Protein AF-A0A9N9FWI0-F1 (afdb_monomer_lite)

Radius of gyration: 43.03 Å; chains: 1; bounding box: 102×52×139 Å

Structure (mmCIF, N/CA/C/O backbone):
data_AF-A0A9N9FWI0-F1
#
_entry.id   AF-A0A9N9FWI0-F1
#
loop_
_atom_site.group_PDB
_atom_site.id
_atom_site.type_symbol
_atom_site.label_atom_id
_atom_site.label_alt_id
_atom_site.label_comp_id
_atom_site.label_asym_id
_atom_site.label_entity_id
_atom_site.label_seq_id
_atom_site.pdbx_PDB_ins_code
_atom_site.Cartn_x
_atom_site.Cartn_y
_atom_site.Cartn_z
_atom_site.occupancy
_atom_site.B_iso_or_equiv
_atom_site.auth_seq_id
_atom_site.auth_comp_id
_atom_site.auth_asym_id
_atom_site.auth_atom_id
_atom_site.pdbx_PDB_model_num
ATOM 1 N N . MET A 1 1 ? -13.179 13.394 -79.255 1.00 37.31 1 MET A N 1
ATOM 2 C CA . MET A 1 1 ? -14.214 14.440 -79.382 1.00 37.31 1 MET A CA 1
ATOM 3 C C . MET A 1 1 ? -15.385 14.064 -78.492 1.00 37.31 1 MET A C 1
ATOM 5 O O . MET A 1 1 ? -15.779 12.911 -78.449 1.00 37.31 1 MET A O 1
ATOM 9 N N . SER A 1 2 ? -15.817 15.043 -77.714 1.00 42.19 2 SER A N 1
ATOM 10 C CA . SER A 1 2 ? -16.907 15.085 -76.739 1.00 42.19 2 SER A CA 1
ATOM 11 C C . SER A 1 2 ? -18.279 14.630 -77.251 1.00 42.19 2 SER A C 1
ATOM 13 O O . SER A 1 2 ? -18.662 15.057 -78.333 1.00 42.19 2 SER A O 1
ATOM 15 N N . SER A 1 3 ? -19.072 13.960 -76.404 1.00 40.66 3 SER A N 1
ATOM 16 C CA . SER A 1 3 ? -20.374 14.491 -75.945 1.00 40.66 3 SER A CA 1
ATOM 17 C C . SER A 1 3 ? -21.034 13.564 -74.912 1.00 40.66 3 SER A C 1
ATOM 19 O O . SER A 1 3 ? -21.532 12.497 -75.255 1.00 40.66 3 SER A O 1
ATOM 21 N N . VAL A 1 4 ? -21.103 14.005 -73.656 1.00 41.88 4 VAL A N 1
ATOM 22 C CA . VAL A 1 4 ? -22.095 13.525 -72.683 1.00 41.88 4 VAL A CA 1
ATOM 23 C C . VAL A 1 4 ? -23.030 14.695 -72.431 1.00 41.88 4 VAL A C 1
ATOM 25 O O . VAL A 1 4 ? -22.574 15.797 -72.119 1.00 41.88 4 VAL A O 1
ATOM 28 N N . LYS A 1 5 ? -24.334 14.481 -72.590 1.00 48.69 5 LYS A N 1
ATOM 29 C CA . LYS A 1 5 ? -25.344 15.450 -72.178 1.00 48.69 5 LYS A CA 1
ATOM 30 C C . LYS A 1 5 ? -26.614 14.709 -71.808 1.00 48.69 5 LYS A C 1
ATOM 32 O O . LYS A 1 5 ? -27.188 14.090 -72.685 1.00 48.69 5 LYS A O 1
ATOM 37 N N . THR A 1 6 ? -27.041 14.845 -70.556 1.00 40.91 6 THR A N 1
ATOM 38 C CA . THR A 1 6 ? -28.415 15.221 -70.183 1.00 40.91 6 THR A CA 1
ATOM 39 C C . THR A 1 6 ? -28.461 15.560 -68.694 1.00 40.91 6 THR A C 1
ATOM 41 O O . THR A 1 6 ? -27.986 14.799 -67.857 1.00 40.91 6 THR A O 1
ATOM 44 N N . LYS A 1 7 ? -29.019 16.739 -68.404 1.00 51.62 7 LYS A N 1
ATOM 45 C CA . LYS A 1 7 ? -29.429 17.229 -67.084 1.00 51.62 7 LYS A CA 1
ATOM 46 C C . LYS A 1 7 ? -30.758 16.578 -66.688 1.00 51.62 7 LYS A C 1
ATOM 48 O O . LYS A 1 7 ? -31.576 16.350 -67.575 1.00 51.62 7 LYS A O 1
ATOM 53 N N . SER A 1 8 ? -31.025 16.468 -65.392 1.00 37.22 8 SER A N 1
ATOM 54 C CA . SER A 1 8 ? -32.375 16.683 -64.855 1.00 37.22 8 SER A CA 1
ATOM 55 C C . SER A 1 8 ? -32.296 16.982 -63.360 1.00 37.22 8 SER A C 1
ATOM 57 O O . SER A 1 8 ? -31.945 16.114 -62.563 1.00 37.22 8 SER A O 1
ATOM 59 N N . ASP A 1 9 ? -32.609 18.229 -63.027 1.00 47.72 9 ASP A N 1
ATOM 60 C CA . ASP A 1 9 ? -32.936 18.706 -61.690 1.00 47.72 9 ASP A CA 1
ATOM 61 C C . ASP A 1 9 ? -34.310 18.160 -61.263 1.00 47.72 9 ASP A C 1
ATOM 63 O O . ASP A 1 9 ? -35.252 18.200 -62.053 1.00 47.72 9 ASP A O 1
ATOM 67 N N . THR A 1 10 ? -34.442 17.719 -60.010 1.00 45.03 10 THR A N 1
ATOM 68 C CA . THR A 1 10 ? -35.718 17.691 -59.271 1.00 45.03 10 THR A CA 1
ATOM 69 C C . THR A 1 10 ? -35.441 17.929 -57.789 1.00 45.03 10 THR A C 1
ATOM 71 O O . THR A 1 10 ? -34.853 17.089 -57.106 1.00 45.03 10 THR A O 1
ATOM 74 N N . GLU A 1 11 ? -35.861 19.099 -57.318 1.00 49.75 11 GLU A N 1
ATOM 75 C CA . GLU A 1 11 ? -35.984 19.491 -55.915 1.00 49.75 11 GL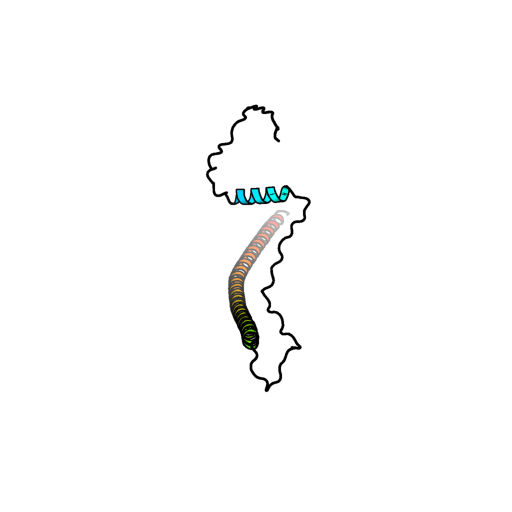U A CA 1
ATOM 76 C C . GLU A 1 11 ? -37.200 18.800 -55.264 1.00 49.75 11 GLU A C 1
ATOM 78 O O . GLU A 1 11 ? -38.245 18.725 -55.902 1.00 49.75 11 GLU A O 1
ATOM 83 N N . SER A 1 12 ? -37.103 18.379 -53.991 1.00 39.03 12 SER A N 1
ATOM 84 C CA . SER A 1 12 ? -38.177 18.539 -52.980 1.00 39.03 12 SER A CA 1
ATOM 85 C C . SER A 1 12 ? -37.768 18.032 -51.579 1.00 39.03 12 SER A C 1
ATOM 87 O O . SER A 1 12 ? -37.740 16.835 -51.314 1.00 39.03 12 SER A O 1
ATOM 89 N N . VAL A 1 13 ? -37.436 18.986 -50.704 1.00 47.56 13 VAL A N 1
ATOM 90 C CA . VAL A 1 13 ? -37.939 19.216 -49.328 1.00 47.56 13 VAL A CA 1
ATOM 91 C C . VAL A 1 13 ? -38.391 18.023 -48.450 1.00 47.56 13 VAL A C 1
ATOM 93 O O . VAL A 1 13 ? -39.425 17.417 -48.705 1.00 47.56 13 VAL A O 1
ATOM 96 N N . SER A 1 14 ? -37.721 17.856 -47.297 1.00 40.34 14 SER A N 1
ATOM 97 C CA . SER A 1 14 ? -38.322 17.597 -45.963 1.00 40.34 14 SER A CA 1
ATOM 98 C C . SER A 1 14 ? -37.236 17.815 -44.887 1.00 40.34 14 SER A C 1
ATOM 100 O O . SER A 1 14 ? -36.298 17.031 -44.780 1.00 40.34 14 SER A O 1
ATOM 102 N N . ASP A 1 15 ? -37.096 19.018 -44.342 1.00 44.81 15 ASP A N 1
ATOM 103 C CA . ASP A 1 15 ? -37.725 19.521 -43.110 1.00 44.81 15 ASP A CA 1
ATOM 104 C C . ASP A 1 15 ? -37.125 18.976 -41.792 1.00 44.81 15 ASP A C 1
ATOM 106 O O . ASP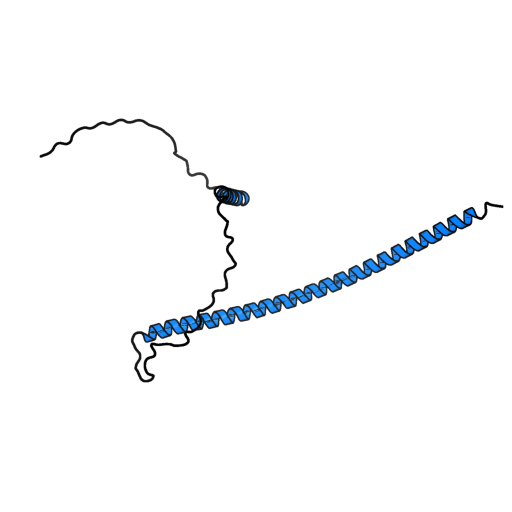 A 1 15 ? -37.123 17.785 -41.498 1.00 44.81 15 ASP A O 1
ATOM 110 N N . SER A 1 16 ? -36.670 19.933 -40.982 1.00 50.53 16 SER A N 1
ATOM 111 C CA . SER A 1 16 ? -36.383 19.880 -39.546 1.00 50.53 16 SER A CA 1
ATOM 112 C C . SER A 1 16 ? -35.344 18.882 -39.008 1.00 50.53 16 SER A C 1
ATOM 114 O O . SER A 1 16 ? -35.634 17.737 -38.693 1.00 50.53 16 SER A O 1
ATOM 116 N N . ASP A 1 17 ? -34.153 19.396 -38.689 1.00 52.19 17 ASP A N 1
ATOM 117 C CA . ASP A 1 17 ? -33.552 19.115 -37.376 1.00 52.19 17 ASP A CA 1
ATOM 118 C C . ASP A 1 17 ? -32.463 20.147 -37.029 1.00 52.19 17 ASP A C 1
ATOM 120 O O . ASP A 1 17 ? -31.314 19.834 -36.717 1.00 52.19 17 ASP A O 1
ATOM 124 N N . ASN A 1 18 ? -32.840 21.432 -37.024 1.00 57.84 18 ASN A N 1
ATOM 125 C CA . ASN A 1 18 ? -32.090 22.443 -36.278 1.00 57.84 18 ASN A CA 1
ATOM 126 C C . ASN A 1 18 ? -32.320 22.220 -34.771 1.00 57.84 18 ASN A C 1
ATOM 128 O O . ASN A 1 18 ? -33.038 22.963 -34.096 1.00 57.84 18 ASN A O 1
ATOM 132 N N . LYS A 1 19 ? -31.751 21.139 -34.232 1.00 58.88 19 LYS A N 1
ATOM 133 C CA . LYS A 1 19 ? -31.727 20.885 -32.794 1.00 58.88 19 LYS A CA 1
ATOM 134 C C . LYS A 1 19 ? -30.721 21.851 -32.182 1.00 58.88 19 LYS A C 1
ATOM 136 O O . LYS A 1 19 ? -29.525 21.569 -32.153 1.00 58.88 19 LYS A O 1
ATOM 141 N N . LYS A 1 20 ? -31.228 22.985 -31.674 1.00 53.81 20 LYS A N 1
ATOM 142 C CA . LYS A 1 20 ? -30.514 23.864 -30.728 1.00 53.81 20 LYS A CA 1
ATOM 143 C C . LYS A 1 20 ? -29.689 22.991 -29.772 1.00 53.81 20 LYS A C 1
ATOM 145 O O . LYS A 1 20 ? -30.219 21.963 -29.330 1.00 53.81 20 LYS A O 1
ATOM 150 N N . PRO A 1 21 ? -28.432 23.350 -29.449 1.00 58.69 21 PRO A N 1
ATOM 151 C CA . PRO A 1 21 ? -27.591 22.518 -28.598 1.00 58.69 21 PRO A CA 1
ATOM 152 C C . PRO A 1 21 ? -28.361 22.213 -27.315 1.00 58.69 21 PRO A C 1
ATOM 154 O O . PRO A 1 21 ? -28.690 23.121 -26.552 1.00 58.69 21 PRO A O 1
ATOM 157 N N . LYS A 1 22 ? -28.727 20.936 -27.125 1.00 64.75 22 LYS A N 1
ATOM 158 C CA . LYS A 1 22 ? -29.460 20.497 -25.937 1.00 64.75 22 LYS A CA 1
ATOM 159 C C . LYS A 1 22 ? -28.642 20.958 -24.741 1.00 64.75 22 LYS A C 1
ATOM 161 O O . LYS A 1 22 ? -27.468 20.593 -24.645 1.00 64.75 22 LYS A O 1
ATOM 166 N N . HIS A 1 23 ? -29.244 21.773 -23.878 1.00 60.16 23 HIS A N 1
ATOM 167 C CA . HIS A 1 23 ? -28.635 22.186 -22.623 1.00 60.16 23 HIS A CA 1
ATOM 168 C C . HIS A 1 23 ? -28.114 20.918 -21.944 1.00 60.16 23 HIS A C 1
ATOM 170 O O . HIS A 1 23 ? -28.893 20.014 -21.631 1.00 60.16 23 HIS A O 1
ATOM 176 N N . ARG A 1 24 ? -26.788 20.779 -21.842 1.00 66.94 24 ARG A N 1
ATOM 177 C CA . ARG A 1 24 ? -26.162 19.566 -21.312 1.00 66.94 24 ARG A CA 1
ATOM 178 C C . ARG A 1 24 ? -26.422 19.575 -19.813 1.00 66.94 24 ARG A C 1
ATOM 180 O O . ARG A 1 24 ? -25.662 20.165 -19.057 1.00 66.94 24 ARG A O 1
ATOM 187 N N . HIS A 1 25 ? -27.539 18.992 -19.392 1.00 78.06 25 HIS A N 1
ATOM 188 C CA . HIS A 1 25 ? -27.765 18.718 -17.983 1.00 78.06 25 HIS A CA 1
ATOM 189 C C . HIS A 1 25 ? -26.714 17.689 -17.556 1.00 78.06 25 HIS A C 1
ATOM 191 O O . HIS A 1 25 ? -26.563 16.654 -18.208 1.00 78.06 25 HIS A O 1
ATOM 197 N N . ASN A 1 26 ? -25.970 17.977 -16.487 1.00 83.50 26 ASN A N 1
ATOM 198 C CA . ASN A 1 26 ? -25.116 16.975 -15.855 1.00 83.50 26 ASN A CA 1
ATOM 199 C C . ASN A 1 26 ? -26.025 15.889 -15.281 1.00 83.50 26 ASN A C 1
ATOM 201 O O . ASN A 1 26 ? -26.780 16.206 -14.363 1.00 83.50 26 ASN A O 1
ATOM 205 N N . PRO A 1 27 ? -26.029 14.664 -15.829 1.00 85.38 27 PRO A N 1
ATOM 206 C CA . PRO A 1 27 ? -27.016 13.677 -15.438 1.00 85.38 27 PRO A CA 1
ATOM 207 C C . PRO A 1 27 ? -26.901 13.368 -13.947 1.00 85.38 27 PRO A C 1
ATOM 209 O O . PRO A 1 27 ? -25.797 13.272 -13.403 1.00 85.38 27 PRO A O 1
ATOM 212 N N . SER A 1 28 ? -28.050 13.207 -13.299 1.00 92.62 28 SER A N 1
ATOM 213 C CA . SER A 1 28 ? -28.110 12.762 -11.906 1.00 92.62 28 SER A CA 1
ATOM 214 C C . SER A 1 28 ? -27.416 11.395 -11.758 1.00 92.62 28 SER A C 1
ATOM 216 O O . SER A 1 28 ? -27.435 10.600 -12.705 1.00 92.62 28 SER A O 1
ATOM 218 N N . PRO A 1 29 ? -26.830 11.048 -10.594 1.00 94.00 29 PRO A N 1
ATOM 219 C CA . PRO A 1 29 ? -26.257 9.718 -10.370 1.00 94.00 29 PRO A CA 1
ATOM 220 C C . PRO A 1 29 ? -27.210 8.573 -10.750 1.00 94.00 29 PRO A C 1
ATOM 222 O O . PRO A 1 29 ? -26.787 7.585 -11.350 1.00 94.00 29 PRO A O 1
ATOM 225 N N . ALA A 1 30 ? -28.509 8.748 -10.488 1.00 95.56 30 ALA A N 1
ATOM 226 C CA . ALA A 1 30 ? -29.546 7.793 -10.871 1.00 95.56 30 ALA A CA 1
ATOM 227 C C . ALA A 1 30 ? -29.715 7.678 -12.399 1.00 95.56 30 ALA A C 1
ATOM 229 O O . ALA A 1 30 ? -29.931 6.588 -12.925 1.00 95.56 30 ALA A O 1
ATOM 230 N N . GLU A 1 31 ? -29.574 8.779 -13.138 1.00 93.62 31 GLU A N 1
ATOM 231 C CA . GLU A 1 31 ? -29.659 8.793 -14.604 1.00 93.62 31 GLU A CA 1
ATOM 232 C C . GLU A 1 31 ? -28.437 8.131 -15.253 1.00 93.62 31 GLU A C 1
ATOM 234 O O . GLU A 1 31 ? -28.576 7.414 -16.247 1.00 93.62 31 GLU A O 1
ATOM 239 N N . ILE A 1 32 ? -27.244 8.313 -14.673 1.00 94.81 32 ILE A N 1
ATOM 240 C CA . ILE A 1 32 ? -26.017 7.630 -15.111 1.00 94.81 32 ILE A CA 1
ATOM 241 C C . ILE A 1 32 ? -26.176 6.116 -14.947 1.00 94.81 32 ILE A C 1
ATOM 243 O O . ILE A 1 32 ? -25.903 5.366 -15.887 1.00 94.81 32 ILE A O 1
ATOM 247 N N . GLN A 1 33 ? -26.661 5.675 -13.783 1.00 95.25 33 GLN A N 1
ATOM 248 C CA . GLN A 1 33 ? -26.932 4.263 -13.513 1.00 95.25 33 GLN A CA 1
ATOM 249 C C . GLN A 1 33 ? -28.002 3.711 -14.455 1.00 95.25 33 GLN A C 1
ATOM 251 O O . GLN A 1 33 ? -27.789 2.669 -15.070 1.00 95.25 33 GLN A O 1
ATOM 256 N N . ARG A 1 34 ? -29.114 4.433 -14.652 1.00 95.62 34 ARG A N 1
ATOM 257 C CA . ARG A 1 34 ? -30.177 4.042 -15.590 1.00 95.62 34 ARG A CA 1
ATOM 258 C C . ARG A 1 34 ? -29.630 3.827 -17.001 1.00 95.62 34 ARG A C 1
ATOM 260 O O . ARG A 1 34 ? -29.921 2.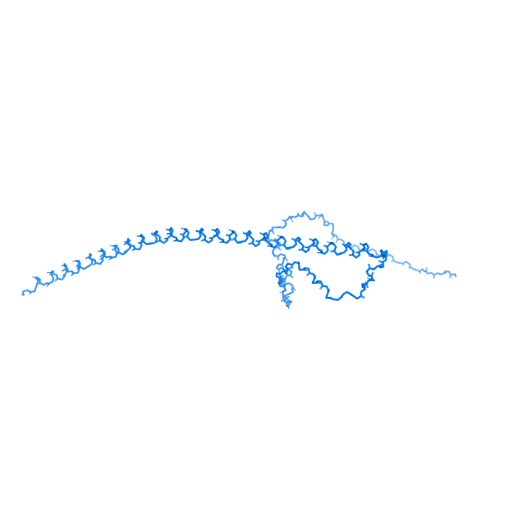804 -17.610 1.00 95.62 34 ARG A O 1
ATOM 267 N N . LYS A 1 35 ? -28.795 4.742 -17.499 1.00 94.62 35 LYS A N 1
ATOM 268 C CA . LYS A 1 35 ? -28.168 4.630 -18.826 1.00 94.62 35 LYS A CA 1
ATOM 269 C C . LYS A 1 35 ? -27.199 3.445 -18.925 1.00 94.62 35 LYS A C 1
ATOM 271 O O . LYS A 1 35 ? -27.109 2.805 -19.971 1.00 94.62 35 LYS A O 1
ATOM 276 N N . GLN A 1 36 ? -26.451 3.156 -17.859 1.00 92.88 36 GLN A N 1
ATOM 277 C CA . GLN A 1 36 ? -25.579 1.978 -17.793 1.00 92.88 36 GLN A CA 1
ATOM 278 C C . GLN A 1 36 ? -26.397 0.681 -17.805 1.00 92.88 36 GLN A C 1
ATOM 280 O O . GLN A 1 36 ? -26.065 -0.225 -18.565 1.00 92.88 36 GLN A O 1
ATOM 285 N N . LEU A 1 37 ? -27.487 0.620 -17.034 1.00 93.19 37 LEU A N 1
ATOM 286 C CA . LEU A 1 37 ? -28.407 -0.517 -17.010 1.00 93.19 37 LEU A CA 1
ATOM 287 C C . LEU A 1 37 ? -29.069 -0.735 -18.369 1.00 93.19 37 LEU A C 1
ATOM 289 O O . LEU A 1 37 ? -29.053 -1.851 -18.868 1.00 93.19 37 LEU A O 1
ATOM 293 N N . GLU A 1 38 ? -29.575 0.319 -19.008 1.00 94.44 38 GLU A N 1
ATOM 294 C CA . GLU A 1 38 ? -30.172 0.240 -20.346 1.00 94.44 38 GLU A CA 1
ATOM 295 C C . GLU A 1 38 ? -29.186 -0.352 -21.366 1.00 94.44 38 GLU A C 1
ATOM 297 O O . GLU A 1 38 ? -29.532 -1.254 -22.126 1.00 94.44 38 GLU A O 1
ATOM 302 N N . ARG A 1 39 ? -27.917 0.075 -21.320 1.00 93.06 39 ARG A N 1
ATOM 303 C CA . ARG A 1 39 ? -26.850 -0.465 -22.175 1.00 93.06 39 ARG A CA 1
ATOM 304 C C . ARG A 1 39 ? -26.544 -1.942 -21.898 1.00 93.06 39 ARG A C 1
ATOM 306 O O . ARG A 1 39 ? -26.208 -2.665 -22.834 1.00 93.06 39 ARG A O 1
ATOM 313 N N . LEU A 1 40 ? -26.599 -2.374 -20.637 1.00 90.19 40 LEU A N 1
ATOM 314 C CA . LEU A 1 40 ? -26.378 -3.773 -20.254 1.00 90.19 40 LEU A CA 1
ATOM 315 C C . LEU A 1 40 ? -27.566 -4.654 -20.669 1.00 90.19 40 LEU A C 1
ATOM 317 O O . LEU A 1 40 ? -27.361 -5.716 -21.248 1.00 90.19 40 LEU A O 1
ATOM 321 N N . LEU A 1 41 ? -28.796 -4.180 -20.456 1.00 91.50 41 LEU A N 1
ATOM 322 C CA . LEU A 1 41 ? -30.032 -4.895 -20.787 1.00 91.50 41 LEU A CA 1
ATOM 323 C C . LEU A 1 41 ? -30.247 -5.051 -22.299 1.00 91.50 41 LEU A C 1
ATOM 325 O O . LEU A 1 41 ? -30.771 -6.071 -22.731 1.00 91.50 41 LEU A O 1
ATOM 329 N N . GLN A 1 42 ? -29.775 -4.102 -23.118 1.00 91.69 42 GLN A N 1
ATOM 330 C CA . GLN A 1 42 ? -29.758 -4.236 -24.585 1.00 91.69 42 GLN A CA 1
ATOM 331 C C . GLN A 1 42 ? -28.967 -5.460 -25.082 1.00 91.69 42 GLN A C 1
ATOM 333 O O . GLN A 1 42 ? -29.154 -5.887 -26.219 1.00 91.69 42 GLN A O 1
ATOM 338 N N . ARG A 1 43 ? -28.047 -6.003 -24.271 1.00 88.81 43 ARG A N 1
ATOM 339 C CA . ARG A 1 43 ? -27.212 -7.168 -24.604 1.00 88.81 43 ARG A CA 1
ATOM 340 C C . ARG A 1 43 ? -27.213 -8.187 -23.461 1.00 88.81 43 ARG A C 1
ATOM 342 O O . ARG A 1 43 ? -26.146 -8.598 -23.010 1.00 88.81 43 ARG A O 1
ATOM 349 N N . GLY A 1 44 ? -28.407 -8.579 -23.017 1.00 87.62 44 GLY A N 1
ATOM 350 C CA . GLY A 1 44 ? -28.605 -9.501 -21.892 1.00 87.62 44 GLY A CA 1
ATOM 351 C C . GLY A 1 44 ? -27.973 -10.888 -22.069 1.00 87.62 44 GLY A C 1
ATOM 352 O O . GLY A 1 44 ? -27.552 -11.484 -21.084 1.00 87.62 44 GLY A O 1
ATOM 353 N N . ASP A 1 45 ? -27.822 -11.367 -23.307 1.00 90.06 45 ASP A N 1
ATOM 354 C CA . ASP A 1 45 ? -27.244 -12.691 -23.589 1.00 90.06 45 ASP A CA 1
ATOM 355 C C . ASP A 1 45 ? -25.714 -12.737 -23.435 1.00 90.06 45 ASP A C 1
ATOM 357 O O . ASP A 1 45 ? -25.112 -13.812 -23.409 1.00 90.06 45 ASP A O 1
ATOM 361 N N . LYS A 1 46 ? -25.043 -11.576 -23.361 1.00 88.88 46 LYS A N 1
ATOM 362 C CA . LYS A 1 46 ? -23.582 -11.516 -23.255 1.00 88.88 46 LYS A CA 1
ATOM 363 C C . LYS A 1 46 ? -23.159 -11.573 -21.782 1.00 88.88 46 LYS A C 1
ATOM 365 O O . LYS A 1 46 ? -23.545 -10.685 -21.021 1.00 88.88 46 LYS A O 1
ATOM 370 N N . PRO A 1 47 ? -22.295 -12.524 -21.375 1.00 87.56 47 PRO A N 1
ATOM 371 C CA . PRO A 1 47 ? -21.807 -12.569 -20.003 1.00 87.56 47 PRO A CA 1
ATOM 372 C C . PRO A 1 47 ? -21.019 -11.297 -19.666 1.00 87.56 47 PRO A C 1
ATOM 374 O O . PRO A 1 47 ? -20.171 -10.835 -20.439 1.00 87.56 47 PRO A O 1
ATOM 377 N N . ILE A 1 48 ? -21.309 -10.727 -18.497 1.00 87.38 48 ILE A N 1
ATOM 378 C CA . ILE A 1 48 ? -20.623 -9.548 -17.967 1.00 87.38 48 ILE A CA 1
ATOM 379 C C . ILE A 1 48 ? -19.329 -10.013 -17.292 1.00 87.38 48 ILE A C 1
ATOM 381 O O . ILE A 1 48 ? -19.369 -10.769 -16.326 1.00 87.38 48 ILE A O 1
ATOM 385 N N . VAL A 1 49 ? -18.180 -9.542 -17.783 1.00 88.81 49 VAL A N 1
ATOM 386 C CA . VAL A 1 49 ? -16.876 -9.797 -17.153 1.00 88.81 49 VAL A CA 1
ATOM 387 C C . VAL A 1 49 ? -16.633 -8.726 -16.095 1.00 88.81 49 VAL A C 1
ATOM 389 O O . VAL A 1 49 ? -16.386 -7.565 -16.427 1.00 88.81 49 VAL A O 1
ATOM 392 N N . ILE A 1 50 ? -16.720 -9.112 -14.823 1.00 89.12 50 ILE A N 1
ATOM 393 C CA . ILE A 1 50 ? -16.280 -8.262 -13.714 1.00 89.12 50 ILE A CA 1
ATOM 394 C C . ILE A 1 50 ? -14.747 -8.285 -13.723 1.00 89.12 50 ILE A C 1
ATOM 396 O O . ILE A 1 50 ? -14.171 -9.373 -13.739 1.00 89.12 50 ILE A O 1
ATOM 400 N N . PRO A 1 51 ? -14.069 -7.126 -13.756 1.00 89.00 51 PRO A N 1
ATOM 401 C CA . PRO A 1 51 ? -12.616 -7.105 -13.747 1.00 89.00 51 PRO A CA 1
ATOM 402 C C . PRO A 1 51 ? -12.098 -7.708 -12.440 1.00 89.00 51 PRO A C 1
ATOM 404 O O . PRO A 1 51 ? -12.501 -7.296 -11.351 1.00 89.00 51 PRO A O 1
ATOM 407 N N . GLU A 1 52 ? -11.188 -8.669 -12.556 1.00 89.50 52 GLU A N 1
ATOM 408 C CA . GLU A 1 52 ? -10.440 -9.172 -11.410 1.00 89.50 52 GLU A CA 1
ATOM 409 C C . GLU A 1 52 ? -9.502 -8.084 -10.875 1.00 89.50 52 GLU A C 1
ATOM 411 O O . GLU A 1 52 ? -9.028 -7.213 -11.616 1.00 89.50 52 GLU A O 1
ATOM 416 N N . ILE A 1 53 ? -9.247 -8.122 -9.565 1.00 89.69 53 ILE A N 1
ATOM 417 C CA . ILE A 1 53 ? -8.320 -7.197 -8.912 1.00 89.69 53 ILE A CA 1
ATOM 418 C C . ILE A 1 53 ? -6.947 -7.393 -9.552 1.00 89.69 53 ILE A C 1
ATOM 420 O O . ILE A 1 53 ? -6.389 -8.487 -9.522 1.00 89.69 53 ILE A O 1
ATOM 424 N N . GLN A 1 54 ? -6.409 -6.329 -10.143 1.00 85.12 54 GLN A N 1
ATOM 425 C CA . GLN A 1 54 ? -5.102 -6.397 -10.778 1.00 85.12 54 GLN A CA 1
ATOM 426 C C . GLN A 1 54 ? -4.012 -6.580 -9.724 1.00 85.12 54 GLN A C 1
ATOM 428 O O . GLN A 1 54 ? -3.934 -5.827 -8.749 1.00 85.12 54 GLN A O 1
ATOM 433 N N . ASP A 1 55 ? -3.141 -7.555 -9.964 1.00 82.00 55 ASP A N 1
ATOM 434 C CA . ASP A 1 55 ? -1.912 -7.729 -9.206 1.00 82.00 55 ASP A CA 1
ATOM 435 C C . ASP A 1 55 ? -1.058 -6.454 -9.249 1.00 82.00 55 ASP A C 1
ATOM 437 O O . ASP A 1 55 ? -0.953 -5.774 -10.276 1.00 82.00 55 ASP A O 1
ATOM 441 N N . LYS A 1 56 ? -0.376 -6.160 -8.133 1.00 79.88 56 LYS A N 1
ATOM 442 C CA . LYS A 1 56 ? 0.642 -5.103 -8.092 1.00 79.88 56 LYS A CA 1
ATOM 443 C C . LYS A 1 56 ? 1.675 -5.341 -9.208 1.00 79.88 56 LYS A C 1
ATOM 445 O O . LYS A 1 56 ? 2.041 -6.494 -9.456 1.00 79.88 56 LYS A O 1
ATOM 450 N N . PRO A 1 57 ? 2.197 -4.284 -9.856 1.00 77.94 57 PRO A N 1
ATOM 451 C CA . PRO A 1 57 ? 3.176 -4.435 -10.925 1.00 77.94 57 PRO A CA 1
ATOM 452 C C . PRO A 1 57 ? 4.453 -5.102 -10.395 1.00 77.94 57 PRO A C 1
ATOM 454 O O . PRO A 1 57 ? 5.247 -4.487 -9.687 1.00 77.94 57 PRO A O 1
ATOM 457 N N . LYS A 1 58 ? 4.653 -6.374 -10.749 1.00 81.81 58 LYS A N 1
ATOM 458 C CA . LYS A 1 58 ? 5.851 -7.147 -10.403 1.00 81.81 58 LYS A CA 1
ATOM 459 C C . LYS A 1 58 ? 6.938 -6.899 -11.441 1.00 81.81 58 LYS A C 1
ATOM 461 O O . LYS A 1 58 ? 6.684 -6.885 -12.649 1.00 81.81 58 LYS A O 1
ATOM 466 N N . LEU A 1 59 ? 8.173 -6.728 -10.982 1.00 86.44 59 LEU A N 1
ATOM 467 C CA . LEU A 1 59 ? 9.310 -6.695 -11.893 1.00 86.44 59 LEU A CA 1
ATOM 468 C C . LEU A 1 59 ? 9.573 -8.080 -12.460 1.00 86.44 59 LEU A C 1
ATOM 470 O O . LEU A 1 59 ? 9.462 -9.089 -11.767 1.00 86.44 59 LEU A O 1
ATOM 474 N N . LYS A 1 60 ? 9.963 -8.113 -13.735 1.00 87.81 60 LYS A N 1
ATOM 475 C CA . LYS A 1 60 ? 10.432 -9.345 -14.366 1.00 87.81 60 LYS A CA 1
ATOM 476 C C . LYS A 1 60 ? 11.686 -9.822 -13.639 1.00 87.81 60 LYS A C 1
ATOM 478 O O . LYS A 1 60 ? 12.590 -9.017 -13.401 1.00 87.81 60 LYS A O 1
ATOM 483 N N . ALA A 1 61 ? 11.735 -11.118 -13.344 1.00 88.50 61 ALA A N 1
ATOM 484 C CA . ALA A 1 61 ? 12.914 -11.749 -12.775 1.00 88.50 61 ALA A CA 1
ATOM 485 C C . ALA A 1 61 ? 14.155 -11.471 -13.651 1.00 88.50 61 ALA A C 1
ATOM 487 O O . ALA A 1 61 ? 14.030 -11.344 -14.881 1.00 88.50 61 ALA A O 1
ATOM 488 N N . PRO A 1 62 ? 15.347 -11.326 -13.043 1.00 88.56 62 PRO A N 1
ATOM 489 C CA . PRO A 1 62 ? 16.587 -11.277 -13.806 1.00 88.56 62 PRO A CA 1
ATOM 490 C C . PRO A 1 62 ? 16.731 -12.558 -14.641 1.00 88.56 62 PRO A C 1
ATOM 492 O O . PRO A 1 62 ? 16.196 -13.603 -14.293 1.00 88.56 62 PRO A O 1
ATOM 495 N N . LYS A 1 63 ? 17.416 -12.464 -15.784 1.00 89.69 63 LYS A N 1
ATOM 496 C CA . LYS A 1 63 ? 17.692 -13.640 -16.618 1.00 89.69 63 LYS A CA 1
ATOM 497 C C . LYS A 1 63 ? 18.850 -14.419 -16.001 1.00 89.69 63 LYS A C 1
ATOM 499 O O . LYS A 1 63 ? 19.866 -13.798 -15.705 1.00 89.69 63 LYS A O 1
ATOM 504 N N . ASP A 1 64 ? 18.727 -15.740 -15.925 1.00 91.12 64 ASP A N 1
ATOM 505 C CA . ASP A 1 64 ? 19.767 -16.602 -15.345 1.00 91.12 64 ASP A CA 1
ATOM 506 C C . ASP A 1 64 ? 21.065 -16.589 -16.162 1.00 91.12 64 ASP A C 1
ATOM 508 O O . ASP A 1 64 ? 22.157 -16.529 -15.608 1.00 91.12 64 ASP A O 1
ATOM 512 N N . ILE A 1 65 ? 20.953 -16.607 -17.496 1.00 90.19 65 ILE A N 1
ATOM 513 C CA . ILE A 1 65 ? 22.107 -16.624 -18.401 1.00 90.19 65 ILE A CA 1
ATOM 514 C C . ILE A 1 65 ? 22.031 -15.437 -19.356 1.00 90.19 65 ILE A C 1
ATOM 516 O O . ILE A 1 65 ? 21.082 -15.282 -20.136 1.00 90.19 65 ILE A O 1
ATOM 520 N N . VAL A 1 66 ? 23.077 -14.614 -19.333 1.00 88.12 66 VAL A N 1
ATOM 521 C CA . VAL A 1 66 ? 23.303 -13.558 -20.319 1.00 88.12 66 VAL A CA 1
ATOM 522 C C . VAL A 1 66 ? 24.243 -14.109 -21.387 1.00 88.12 66 VAL A C 1
ATOM 524 O O . VAL A 1 66 ? 25.389 -14.428 -21.107 1.00 88.12 66 VAL A O 1
ATOM 527 N N . ARG A 1 67 ? 23.748 -14.243 -22.621 1.00 90.38 67 ARG A N 1
ATOM 528 C CA . ARG A 1 67 ? 24.502 -14.847 -23.738 1.00 90.38 67 ARG A CA 1
ATOM 529 C C . ARG A 1 67 ? 25.494 -13.889 -24.409 1.00 90.38 67 ARG A C 1
ATOM 531 O O . ARG A 1 67 ? 26.342 -14.330 -25.168 1.00 90.38 67 ARG A O 1
ATOM 538 N N . ASN A 1 68 ? 25.386 -12.590 -24.134 1.00 84.56 68 ASN A N 1
ATOM 539 C CA . ASN A 1 68 ? 26.076 -11.534 -24.878 1.00 84.56 68 ASN A CA 1
ATOM 540 C C . ASN A 1 68 ? 27.125 -10.826 -24.003 1.00 84.56 68 ASN A C 1
ATOM 542 O O . ASN A 1 68 ? 27.245 -9.605 -24.053 1.00 84.56 68 ASN A O 1
ATOM 546 N N . VAL A 1 69 ? 27.823 -11.572 -23.145 1.00 86.38 69 VAL A N 1
ATOM 547 C CA . VAL A 1 69 ? 28.839 -11.008 -22.248 1.00 86.38 69 VAL A CA 1
ATOM 548 C C . VAL A 1 69 ? 30.156 -10.886 -23.012 1.00 86.38 69 VAL A C 1
ATOM 550 O O . VAL A 1 69 ? 30.736 -11.888 -23.423 1.00 86.38 69 VAL A O 1
ATOM 553 N N . GLN A 1 70 ? 30.608 -9.651 -23.230 1.00 86.19 70 GLN A N 1
ATOM 554 C CA . GLN A 1 70 ? 31.922 -9.365 -23.806 1.00 86.19 70 GLN A CA 1
ATOM 555 C C . GLN A 1 70 ? 33.020 -9.655 -22.762 1.00 86.19 70 GLN A C 1
ATOM 557 O O . GLN A 1 70 ? 32.773 -9.545 -21.562 1.00 86.19 70 GLN A O 1
ATOM 562 N N . GLY A 1 71 ? 34.222 -10.046 -23.202 1.00 89.94 71 GLY A N 1
ATOM 563 C CA . GLY A 1 71 ? 35.328 -10.390 -22.297 1.00 89.94 71 GLY A CA 1
ATOM 564 C C . GLY A 1 71 ? 35.701 -9.257 -21.332 1.00 89.94 71 GLY A C 1
ATOM 565 O O . GLY A 1 71 ? 35.579 -8.083 -21.669 1.00 89.94 71 GLY A O 1
ATOM 566 N N . SER A 1 72 ? 36.188 -9.602 -20.137 1.00 86.12 72 SER A N 1
ATOM 567 C CA . SER A 1 72 ? 36.417 -8.649 -19.035 1.00 86.12 72 SER A CA 1
ATOM 568 C C . SER A 1 72 ? 37.453 -7.556 -19.326 1.00 86.12 72 SER A C 1
ATOM 570 O O . SER A 1 72 ? 37.420 -6.509 -18.691 1.00 86.12 72 SER A O 1
ATOM 572 N N . SER A 1 73 ? 38.368 -7.791 -20.270 1.00 89.88 73 SER A N 1
ATOM 573 C CA . SER A 1 73 ? 39.381 -6.822 -20.711 1.00 89.88 73 SER A CA 1
ATOM 574 C C . SER A 1 73 ? 38.988 -6.052 -21.974 1.00 89.88 73 SER A C 1
ATOM 576 O O . SER A 1 73 ? 39.742 -5.196 -22.435 1.00 89.88 73 SER A O 1
ATOM 578 N N . ALA A 1 74 ? 37.839 -6.363 -22.571 1.00 86.69 74 ALA A N 1
ATOM 579 C CA . ALA A 1 74 ? 37.411 -5.728 -23.803 1.00 86.69 74 ALA A CA 1
ATOM 580 C C . ALA A 1 74 ? 36.841 -4.325 -23.516 1.00 86.69 74 ALA A C 1
ATOM 582 O O . ALA A 1 74 ? 36.135 -4.121 -22.531 1.00 86.69 74 ALA A O 1
ATOM 583 N N . GLY A 1 75 ? 37.156 -3.349 -24.374 1.00 87.75 75 GLY A N 1
ATOM 584 C CA . GLY A 1 75 ? 36.769 -1.947 -24.181 1.00 87.75 75 GLY A CA 1
ATOM 585 C C . GLY A 1 75 ? 35.256 -1.692 -24.230 1.00 87.75 75 GLY A C 1
ATOM 586 O O . GLY A 1 75 ? 34.470 -2.541 -24.658 1.00 87.75 75 GLY A O 1
ATOM 587 N N . ALA A 1 76 ? 34.841 -0.492 -23.815 1.00 89.44 76 ALA A N 1
ATOM 588 C CA . ALA A 1 76 ? 33.436 -0.091 -23.823 1.00 89.44 76 ALA A CA 1
ATOM 589 C C . ALA A 1 76 ? 32.881 -0.027 -25.259 1.00 89.44 76 ALA A C 1
ATOM 591 O O . ALA A 1 76 ? 33.310 0.794 -26.070 1.00 89.44 76 ALA A O 1
ATOM 592 N N . GLY A 1 77 ? 31.912 -0.892 -25.565 1.00 88.56 77 GLY A N 1
ATOM 593 C CA . GLY A 1 77 ? 31.188 -0.873 -26.836 1.00 88.56 77 GLY A CA 1
ATOM 594 C C . GLY A 1 77 ? 30.141 0.246 -26.898 1.00 88.56 77 GLY A C 1
ATOM 595 O O . GLY A 1 77 ? 29.666 0.740 -25.876 1.00 88.56 77 GLY A O 1
ATOM 596 N N . SER A 1 78 ? 29.704 0.610 -28.105 1.00 92.25 78 SER A N 1
ATOM 597 C CA . SER A 1 78 ? 28.700 1.669 -28.331 1.00 92.25 78 SER A CA 1
ATOM 598 C C . SER A 1 78 ? 27.327 1.381 -27.698 1.00 92.25 78 SER A C 1
ATOM 600 O O . SER A 1 78 ? 26.574 2.303 -27.390 1.00 92.25 78 SER A O 1
ATOM 602 N N . GLY A 1 79 ? 26.998 0.106 -27.470 1.00 91.31 79 GLY A N 1
ATOM 603 C CA . GLY A 1 79 ? 25.752 -0.323 -26.831 1.00 91.31 79 GLY A CA 1
ATOM 604 C C . GLY A 1 79 ? 25.791 -0.367 -25.300 1.00 91.31 79 GLY A C 1
ATOM 605 O O . GLY A 1 79 ? 24.729 -0.436 -24.675 1.00 91.31 79 GLY A O 1
ATOM 606 N N . GLU A 1 80 ? 26.974 -0.294 -24.682 1.00 90.06 80 GLU A N 1
ATOM 607 C CA . GLU A 1 80 ? 27.144 -0.520 -23.239 1.00 90.06 80 GLU A CA 1
ATOM 608 C C . GLU A 1 80 ? 26.409 0.536 -22.403 1.00 90.06 80 GLU A C 1
ATOM 610 O O . GLU A 1 80 ? 25.757 0.232 -21.403 1.00 90.06 80 GLU A O 1
ATOM 615 N N . PHE A 1 81 ? 26.386 1.785 -22.879 1.00 93.12 81 PHE A N 1
ATOM 616 C CA . PHE A 1 81 ? 25.632 2.859 -22.234 1.00 93.12 81 PHE A CA 1
ATOM 617 C C . PHE A 1 81 ? 24.133 2.536 -22.108 1.00 93.12 81 PHE A C 1
ATOM 619 O O . PHE A 1 81 ? 23.498 2.807 -21.084 1.00 93.12 81 PHE A O 1
ATOM 626 N N . HIS A 1 82 ? 23.534 1.946 -23.144 1.00 95.19 82 HIS A N 1
ATOM 627 C CA . HIS A 1 82 ? 22.117 1.596 -23.120 1.00 95.19 82 HIS A CA 1
ATOM 628 C C . HIS A 1 82 ? 21.832 0.371 -22.253 1.00 95.19 82 HIS A C 1
ATOM 630 O O . HIS A 1 82 ? 20.793 0.349 -21.584 1.00 95.19 82 HIS A O 1
ATOM 636 N N . VAL A 1 83 ? 22.756 -0.592 -22.207 1.00 91.88 83 VAL A N 1
ATOM 637 C CA . VAL A 1 83 ? 22.694 -1.730 -21.281 1.00 91.88 83 VAL A CA 1
ATOM 638 C C . VAL A 1 83 ? 22.695 -1.223 -19.841 1.00 91.88 83 VAL A C 1
ATOM 640 O O . VAL A 1 83 ? 21.770 -1.527 -19.082 1.00 91.88 83 VAL A O 1
ATOM 643 N N . TYR A 1 84 ? 23.644 -0.350 -19.497 1.00 93.38 84 TYR A N 1
ATOM 644 C CA . TYR A 1 84 ? 23.723 0.271 -18.180 1.00 93.38 84 TYR A CA 1
ATOM 645 C C . TYR A 1 84 ? 22.458 1.057 -17.820 1.00 93.38 84 TYR A C 1
ATOM 647 O O . TYR A 1 84 ? 21.885 0.867 -16.747 1.00 93.38 84 TYR A O 1
ATOM 655 N N . ARG A 1 85 ? 21.964 1.908 -18.730 1.00 96.81 85 ARG A N 1
ATOM 656 C CA . ARG A 1 85 ? 20.734 2.691 -18.523 1.00 96.81 85 ARG A CA 1
ATOM 657 C C . ARG A 1 85 ? 19.529 1.794 -18.234 1.00 96.81 85 ARG A C 1
ATOM 659 O O . ARG A 1 85 ? 18.732 2.106 -17.346 1.00 96.81 85 ARG A O 1
ATOM 666 N N . ALA A 1 86 ? 19.382 0.695 -18.972 1.00 94.19 86 ALA A N 1
ATOM 667 C CA . ALA A 1 86 ? 18.302 -0.264 -18.764 1.00 94.19 86 ALA A CA 1
ATOM 668 C C . ALA A 1 86 ? 18.450 -1.008 -17.427 1.00 94.19 86 ALA A C 1
ATOM 670 O O . ALA A 1 86 ? 17.463 -1.158 -16.704 1.00 94.19 86 ALA A O 1
ATOM 671 N N . HIS A 1 87 ? 19.670 -1.425 -17.078 1.00 93.62 87 HIS A N 1
ATOM 672 C CA . HIS A 1 87 ? 19.962 -2.101 -15.816 1.00 93.62 87 HIS A CA 1
ATOM 673 C C . HIS A 1 87 ? 19.713 -1.188 -14.609 1.00 93.62 87 HIS A C 1
ATOM 675 O O . HIS A 1 87 ? 18.954 -1.554 -13.716 1.00 93.62 87 HIS A O 1
ATOM 681 N N . ARG A 1 88 ? 20.235 0.046 -14.635 1.00 96.50 88 ARG A N 1
ATOM 682 C CA . ARG A 1 88 ? 20.020 1.055 -13.587 1.00 96.50 88 ARG A CA 1
ATOM 683 C C . ARG A 1 88 ? 18.533 1.352 -13.395 1.00 96.50 88 ARG A C 1
ATOM 685 O O . ARG A 1 88 ? 18.058 1.393 -12.266 1.00 96.50 88 ARG A O 1
ATOM 692 N N . ARG A 1 89 ? 17.770 1.516 -14.485 1.00 95.62 89 ARG A N 1
ATOM 693 C CA . ARG A 1 89 ? 16.317 1.740 -14.399 1.00 95.62 89 ARG A CA 1
ATOM 694 C C . ARG A 1 89 ? 15.597 0.552 -13.760 1.00 95.62 89 ARG A C 1
ATOM 696 O O . ARG A 1 89 ? 14.716 0.766 -12.928 1.00 95.62 89 ARG A O 1
ATOM 703 N N . ARG A 1 90 ? 15.953 -0.680 -14.141 1.00 94.00 90 ARG A N 1
ATOM 704 C CA . ARG A 1 90 ? 15.377 -1.896 -13.547 1.00 94.00 90 ARG A CA 1
ATOM 705 C C . ARG A 1 90 ? 15.674 -1.955 -12.051 1.00 94.00 90 ARG A C 1
ATOM 707 O O . ARG A 1 90 ? 14.756 -2.189 -11.276 1.00 94.00 90 ARG A O 1
ATOM 714 N N . GLU A 1 91 ? 16.914 -1.680 -11.669 1.00 94.25 91 GLU A N 1
ATOM 715 C CA . GLU A 1 91 ? 17.355 -1.751 -10.280 1.00 94.25 91 GLU A CA 1
ATOM 716 C C . GLU A 1 91 ? 16.707 -0.679 -9.402 1.00 94.25 91 GLU A C 1
ATOM 718 O O . GLU A 1 91 ? 16.175 -0.993 -8.346 1.00 94.25 91 GLU A O 1
ATOM 723 N N . TYR A 1 92 ? 16.624 0.568 -9.866 1.00 95.81 92 TYR A N 1
ATOM 724 C CA . TYR A 1 92 ? 15.916 1.618 -9.124 1.00 95.81 92 TYR A CA 1
ATOM 725 C C . TYR A 1 92 ? 14.434 1.316 -8.961 1.00 95.81 92 TYR A C 1
ATOM 727 O O . TYR A 1 92 ? 13.866 1.553 -7.900 1.00 95.81 92 TYR A O 1
ATOM 735 N N . THR A 1 93 ? 13.804 0.757 -9.994 1.00 94.12 93 THR A N 1
ATOM 736 C CA . THR A 1 93 ? 12.406 0.329 -9.880 1.00 94.12 93 THR A CA 1
ATOM 737 C C . THR A 1 93 ? 12.274 -0.807 -8.861 1.00 94.12 93 THR A C 1
ATOM 739 O O . THR A 1 93 ? 11.305 -0.836 -8.110 1.00 94.12 93 THR A O 1
ATOM 742 N N . ARG A 1 94 ? 13.260 -1.713 -8.793 1.00 94.00 94 ARG A N 1
ATOM 743 C CA . ARG A 1 94 ? 13.289 -2.834 -7.840 1.00 94.00 94 ARG A CA 1
ATOM 744 C C . ARG A 1 94 ? 13.409 -2.360 -6.407 1.00 94.00 94 ARG A C 1
ATOM 746 O O . ARG A 1 94 ? 12.599 -2.764 -5.579 1.00 94.00 94 ARG A O 1
ATOM 753 N N . LEU A 1 95 ? 14.375 -1.487 -6.143 1.00 94.69 95 LEU A N 1
ATOM 754 C CA . LEU A 1 95 ? 14.575 -0.880 -4.831 1.00 94.69 95 LEU A CA 1
ATOM 755 C C . LEU A 1 95 ? 13.335 -0.093 -4.404 1.00 94.69 95 LEU A C 1
ATOM 757 O O . LEU A 1 95 ? 12.826 -0.308 -3.312 1.00 94.69 95 LEU A O 1
ATOM 761 N N . LYS A 1 96 ? 12.766 0.715 -5.306 1.00 95.25 96 LYS A N 1
ATOM 762 C CA . LYS A 1 96 ? 11.548 1.482 -5.031 1.00 95.25 96 LYS A CA 1
ATOM 763 C C . LYS A 1 96 ? 10.359 0.595 -4.646 1.00 95.25 96 LYS A C 1
ATOM 765 O O . LYS A 1 96 ? 9.691 0.887 -3.663 1.00 95.25 96 LYS A O 1
ATOM 770 N N . ILE A 1 97 ? 10.093 -0.483 -5.390 1.00 94.06 97 ILE A N 1
ATOM 771 C CA . ILE A 1 97 ? 8.993 -1.408 -5.065 1.00 94.06 97 ILE A CA 1
ATOM 772 C C . ILE A 1 97 ? 9.237 -2.080 -3.710 1.00 94.06 97 ILE A C 1
ATOM 774 O O . ILE A 1 97 ? 8.325 -2.145 -2.893 1.00 94.06 97 ILE A O 1
ATOM 778 N N . MET A 1 98 ? 10.469 -2.523 -3.448 1.00 93.06 98 MET A N 1
ATOM 779 C CA . MET A 1 98 ? 10.834 -3.151 -2.177 1.00 93.06 98 MET A CA 1
ATOM 780 C C . MET A 1 98 ? 10.653 -2.197 -0.985 1.00 93.06 98 MET A C 1
ATOM 782 O O . MET A 1 98 ? 10.090 -2.588 0.035 1.00 93.06 98 MET A O 1
ATOM 786 N N . GLU A 1 99 ? 11.083 -0.942 -1.119 1.00 96.06 99 GLU A N 1
ATOM 787 C CA . GLU A 1 99 ? 10.895 0.092 -0.097 1.00 96.06 99 GLU A CA 1
ATOM 788 C C . GLU A 1 99 ? 9.415 0.429 0.122 1.00 96.06 99 GLU A C 1
ATOM 790 O O . GLU A 1 99 ? 8.977 0.574 1.262 1.00 96.06 99 GLU A O 1
ATOM 795 N N . GLU A 1 100 ? 8.635 0.561 -0.953 1.00 95.06 100 GLU A N 1
ATOM 796 C CA . GLU A 1 100 ? 7.198 0.832 -0.869 1.00 95.06 100 GLU A CA 1
ATOM 797 C C . GLU A 1 100 ? 6.430 -0.313 -0.211 1.00 95.06 100 GLU A C 1
ATOM 799 O O . GLU A 1 100 ? 5.535 -0.056 0.592 1.00 95.06 100 GLU A O 1
ATOM 804 N N . ASP A 1 101 ? 6.752 -1.563 -0.542 1.00 94.38 101 ASP A N 1
ATOM 805 C CA . ASP A 1 101 ? 6.115 -2.721 0.078 1.00 94.38 101 ASP A CA 1
ATOM 806 C C . ASP A 1 101 ? 6.511 -2.837 1.555 1.00 94.38 101 ASP A C 1
ATOM 808 O O . ASP A 1 101 ? 5.626 -3.014 2.386 1.00 94.38 101 ASP A O 1
ATOM 812 N N . SER A 1 102 ? 7.785 -2.624 1.915 1.00 96.62 102 SER A N 1
ATOM 813 C CA . SER A 1 102 ? 8.207 -2.596 3.326 1.00 96.62 102 SER A CA 1
ATOM 814 C C . SER A 1 102 ? 7.437 -1.546 4.130 1.00 96.62 102 SER A C 1
ATOM 816 O O . SER A 1 102 ? 6.879 -1.862 5.176 1.00 96.62 102 SER A O 1
ATOM 818 N N . LYS A 1 103 ? 7.340 -0.312 3.615 1.00 97.00 103 LYS A N 1
ATOM 819 C CA . LYS A 1 103 ? 6.595 0.772 4.275 1.00 97.00 103 LYS A CA 1
ATOM 820 C C . LYS A 1 103 ? 5.117 0.424 4.449 1.00 97.00 103 LYS A C 1
ATOM 822 O O . LYS A 1 103 ? 4.568 0.620 5.528 1.00 97.00 103 LYS A O 1
ATOM 827 N N . LYS A 1 104 ? 4.479 -0.133 3.412 1.00 96.38 104 LYS A N 1
ATOM 828 C CA . LYS A 1 104 ? 3.071 -0.559 3.471 1.00 96.38 104 LYS A CA 1
ATOM 829 C C . LYS A 1 104 ? 2.850 -1.666 4.498 1.00 96.38 104 LYS A C 1
ATOM 831 O O . LYS A 1 104 ? 1.848 -1.626 5.204 1.00 96.38 104 LYS A O 1
ATOM 836 N N . GLU A 1 105 ? 3.752 -2.640 4.591 1.00 96.50 105 GLU A N 1
ATOM 837 C CA . GLU A 1 105 ? 3.648 -3.713 5.586 1.00 96.50 105 GLU A CA 1
ATOM 838 C C . GLU A 1 105 ? 3.828 -3.186 7.015 1.00 96.50 105 GLU A C 1
ATOM 840 O O . GLU A 1 105 ? 3.085 -3.592 7.911 1.00 96.50 105 GLU A O 1
ATOM 845 N N . ASP A 1 106 ? 4.745 -2.243 7.235 1.00 97.88 106 ASP A N 1
ATOM 846 C CA . ASP A 1 106 ? 4.937 -1.607 8.543 1.00 97.88 106 ASP A CA 1
ATOM 847 C C . ASP A 1 106 ? 3.716 -0.768 8.954 1.00 97.88 106 ASP A C 1
ATOM 849 O O . ASP A 1 106 ? 3.217 -0.891 10.077 1.00 97.88 106 ASP A O 1
ATOM 853 N N . GLU A 1 107 ? 3.176 0.037 8.033 1.00 97.94 107 GLU A N 1
ATOM 854 C CA . GLU A 1 107 ? 1.951 0.817 8.239 1.00 97.94 107 GLU A CA 1
ATOM 855 C C . GLU A 1 107 ? 0.746 -0.084 8.516 1.00 97.94 107 GLU A C 1
ATOM 857 O O . GLU A 1 107 ? -0.019 0.160 9.453 1.00 97.94 107 GLU A O 1
ATOM 862 N N . ARG A 1 108 ? 0.592 -1.157 7.734 1.00 97.31 108 ARG A N 1
ATOM 863 C CA . ARG A 1 108 ? -0.480 -2.135 7.904 1.00 97.31 108 ARG A CA 1
ATOM 864 C C . ARG A 1 108 ? -0.373 -2.837 9.250 1.00 97.31 108 ARG A C 1
ATOM 866 O O . ARG A 1 108 ? -1.368 -2.909 9.966 1.00 97.31 108 ARG A O 1
ATOM 873 N N . ARG A 1 109 ? 0.820 -3.303 9.628 1.00 97.75 109 ARG A N 1
ATOM 874 C CA . ARG A 1 109 ? 1.061 -3.933 10.932 1.00 97.75 109 ARG A CA 1
ATOM 875 C C . ARG A 1 109 ? 0.728 -2.971 12.067 1.00 97.75 109 ARG A C 1
ATOM 877 O O . ARG A 1 109 ? 0.022 -3.352 12.994 1.00 97.75 109 ARG A O 1
ATOM 884 N N . GLY A 1 110 ? 1.186 -1.722 11.976 1.00 97.75 110 GLY A N 1
ATOM 885 C CA . GLY A 1 110 ? 0.887 -0.685 12.963 1.00 97.75 110 GLY A CA 1
ATOM 886 C C . GLY A 1 110 ? -0.602 -0.335 13.043 1.00 97.75 110 GLY A C 1
ATOM 887 O O . GLY A 1 110 ? -1.114 -0.029 14.118 1.00 97.75 110 GLY A O 1
ATOM 888 N N . PHE A 1 111 ? -1.324 -0.389 11.926 1.00 98.06 111 PHE A N 1
ATOM 889 C CA . PHE A 1 111 ? -2.771 -0.205 11.910 1.00 98.06 111 PHE A CA 1
ATOM 890 C C . PHE A 1 111 ? -3.502 -1.395 12.542 1.00 98.06 111 PHE A C 1
ATOM 892 O O . PHE A 1 111 ? -4.383 -1.205 13.380 1.00 98.06 111 PHE A O 1
ATOM 899 N N . GLU A 1 112 ? -3.124 -2.621 12.185 1.00 97.69 112 GLU A N 1
ATOM 900 C CA . GLU A 1 112 ? -3.732 -3.844 12.708 1.00 97.69 112 GLU A CA 1
ATOM 901 C C . GLU A 1 112 ? -3.553 -3.962 14.224 1.00 97.69 112 GLU A C 1
ATOM 903 O O . GLU A 1 112 ? -4.523 -4.256 14.925 1.00 97.69 112 GLU A O 1
ATOM 908 N N . THR A 1 113 ? -2.365 -3.657 14.755 1.00 98.00 113 THR A N 1
ATOM 909 C CA . THR A 1 113 ? -2.127 -3.654 16.207 1.00 98.00 113 THR A CA 1
ATOM 910 C C . THR A 1 113 ? -3.014 -2.638 16.922 1.00 98.00 113 THR A C 1
ATOM 912 O O . THR A 1 113 ? -3.731 -3.012 17.851 1.00 98.00 113 THR A O 1
ATOM 915 N N . ARG A 1 114 ? -3.070 -1.389 16.438 1.00 97.88 114 ARG A N 1
ATOM 916 C CA . ARG A 1 114 ? -3.946 -0.344 17.001 1.00 97.88 114 ARG A CA 1
ATOM 917 C C . ARG A 1 114 ? -5.417 -0.753 16.969 1.00 97.88 114 ARG A C 1
ATOM 919 O O . ARG A 1 114 ? -6.131 -0.578 17.952 1.00 97.88 114 ARG A O 1
ATOM 926 N N . MET A 1 115 ? -5.883 -1.324 15.860 1.00 98.00 115 MET A N 1
ATOM 927 C CA . MET A 1 115 ? -7.269 -1.778 15.737 1.00 98.00 115 MET A CA 1
ATOM 928 C C . MET A 1 115 ? -7.589 -2.925 16.698 1.00 98.00 115 MET A C 1
ATOM 930 O O . MET A 1 115 ? -8.681 -2.956 17.264 1.00 98.00 115 MET A O 1
ATOM 934 N N . LEU A 1 116 ? -6.661 -3.862 16.902 1.00 97.75 116 LEU A N 1
ATOM 935 C CA . LEU A 1 116 ? -6.829 -4.948 17.868 1.00 97.75 116 LEU A CA 1
ATOM 936 C C . LEU A 1 116 ? -6.869 -4.428 19.308 1.00 97.75 116 LEU A C 1
ATOM 938 O O . LEU A 1 116 ? -7.696 -4.885 20.093 1.00 97.75 116 LEU A O 1
ATOM 942 N N . GLU A 1 117 ? -6.018 -3.465 19.657 1.00 97.75 117 GLU A N 1
ATOM 943 C CA . GLU A 1 117 ? -6.023 -2.823 20.975 1.00 97.75 117 GLU A CA 1
ATOM 944 C C . GLU A 1 117 ? -7.338 -2.089 21.244 1.00 97.75 117 GLU A C 1
ATOM 946 O O . GLU A 1 117 ? -7.960 -2.294 22.288 1.00 97.75 117 GLU A O 1
ATOM 951 N N . LEU A 1 118 ? -7.814 -1.295 20.281 1.00 97.81 118 LEU A N 1
ATOM 952 C CA . LEU A 1 118 ? -9.094 -0.595 20.392 1.00 97.81 118 LEU A CA 1
ATOM 953 C C . LEU A 1 118 ? -10.258 -1.576 20.564 1.00 97.81 118 LEU A C 1
ATOM 955 O O . LEU A 1 118 ? -11.059 -1.410 21.486 1.00 97.81 118 LEU A O 1
ATOM 959 N N . LYS A 1 119 ? -10.307 -2.640 19.753 1.00 97.81 119 LYS A N 1
ATOM 960 C CA . LYS A 1 119 ? -11.324 -3.696 19.874 1.00 97.81 119 LYS A CA 1
ATOM 961 C C . LYS A 1 119 ? -11.300 -4.354 21.252 1.00 97.81 119 LYS A C 1
ATOM 963 O O . LYS A 1 119 ? -12.350 -4.466 21.877 1.00 97.81 119 LYS A O 1
ATOM 968 N N . LYS A 1 120 ? -10.121 -4.707 21.776 1.00 97.81 120 LYS A N 1
ATOM 969 C CA . LYS A 1 120 ? -9.981 -5.275 23.130 1.00 97.81 120 LYS A CA 1
ATOM 970 C C . LYS A 1 120 ? -10.510 -4.323 24.203 1.00 97.81 120 LYS A C 1
ATOM 972 O O . LYS A 1 120 ? -11.287 -4.733 25.062 1.00 97.81 120 LYS A O 1
ATOM 977 N N . LEU A 1 121 ? -10.155 -3.040 24.138 1.00 97.62 121 LEU A N 1
ATOM 978 C CA . LEU A 1 121 ? -10.626 -2.039 25.100 1.00 97.62 121 LEU A CA 1
ATOM 979 C C . LEU A 1 121 ? -12.150 -1.846 25.039 1.00 97.62 121 LEU A C 1
ATOM 981 O O . LEU A 1 121 ? -12.806 -1.680 26.074 1.00 97.62 121 LEU A O 1
ATOM 985 N N . GLU A 1 122 ? -12.734 -1.858 23.843 1.00 97.69 122 GLU A N 1
ATOM 986 C CA . GLU A 1 122 ? -14.183 -1.796 23.648 1.00 97.69 122 GLU A CA 1
ATOM 987 C C . GLU A 1 122 ? -14.885 -3.057 24.166 1.00 97.69 122 GLU A C 1
ATOM 989 O O . GLU A 1 122 ? -15.890 -2.965 24.881 1.00 97.69 122 GLU A O 1
ATOM 994 N N . GLU A 1 123 ? -14.336 -4.236 23.885 1.00 97.12 123 GLU A N 1
ATOM 995 C CA . GLU A 1 123 ? -14.822 -5.520 24.386 1.00 97.12 123 GLU A CA 1
ATOM 996 C C . GLU A 1 123 ? -14.773 -5.585 25.914 1.00 97.12 123 GLU A C 1
ATOM 998 O O . GLU A 1 123 ? -15.765 -5.949 26.542 1.00 97.12 123 GLU A O 1
ATOM 1003 N N . GLU A 1 124 ? -13.695 -5.131 26.550 1.00 97.00 124 GLU A N 1
ATOM 1004 C CA . GLU A 1 124 ? -13.608 -5.062 28.009 1.00 97.00 124 GLU A CA 1
ATOM 1005 C C . GLU A 1 124 ? -14.650 -4.113 28.611 1.00 97.00 124 GLU A C 1
ATOM 1007 O O . GLU A 1 124 ? -15.331 -4.448 29.589 1.00 97.00 124 GLU A O 1
ATOM 1012 N N . LYS A 1 125 ? -14.804 -2.913 28.035 1.00 96.94 125 LYS A N 1
ATOM 1013 C CA . LYS A 1 125 ? -15.802 -1.930 28.486 1.00 96.94 125 LYS A CA 1
ATOM 1014 C C . LYS A 1 125 ? -17.217 -2.487 28.334 1.00 96.94 125 LYS A C 1
ATOM 1016 O O . LYS A 1 125 ? -18.045 -2.347 29.244 1.00 96.94 125 LYS A O 1
ATOM 1021 N N . THR A 1 126 ? -17.513 -3.125 27.205 1.00 96.69 126 THR A N 1
ATOM 1022 C CA . THR A 1 126 ? -18.828 -3.715 26.935 1.00 96.69 126 THR A CA 1
ATOM 1023 C C . THR A 1 126 ? -19.081 -4.957 27.788 1.00 96.69 126 THR A C 1
ATOM 1025 O O . THR A 1 126 ? -20.184 -5.082 28.322 1.00 96.69 126 THR A O 1
ATOM 1028 N N . ALA A 1 127 ? -18.083 -5.815 28.019 1.00 96.69 127 ALA A N 1
ATOM 1029 C CA . ALA A 1 127 ? -18.156 -6.983 28.896 1.00 96.69 127 ALA A CA 1
ATOM 1030 C C . ALA A 1 127 ? -18.412 -6.579 30.352 1.00 96.69 127 ALA A C 1
ATOM 1032 O O . ALA A 1 127 ? -19.348 -7.090 30.968 1.00 96.69 127 ALA A O 1
ATOM 1033 N N . LYS A 1 128 ? -17.684 -5.582 30.879 1.00 96.50 128 LYS A N 1
ATOM 1034 C CA . LYS A 1 128 ? -17.914 -5.020 32.224 1.00 96.50 128 LYS A CA 1
ATOM 1035 C C . LYS A 1 128 ? -19.352 -4.505 32.374 1.00 96.50 128 LYS A C 1
ATOM 1037 O O . LYS A 1 128 ? -20.032 -4.818 33.356 1.00 96.50 128 LYS A O 1
ATOM 1042 N N . LYS A 1 129 ? -19.863 -3.751 31.390 1.00 96.06 129 LYS A N 1
ATOM 1043 C CA . LYS A 1 129 ? -21.257 -3.256 31.388 1.00 96.06 129 LYS A CA 1
ATOM 1044 C C . LYS A 1 129 ? -22.279 -4.393 31.249 1.00 96.06 129 LYS A C 1
ATOM 1046 O O . LYS A 1 129 ? -23.293 -4.389 31.948 1.00 96.06 129 LYS A O 1
ATOM 1051 N N . ARG A 1 130 ? -22.016 -5.381 30.389 1.00 96.75 130 ARG A N 1
ATOM 1052 C CA . ARG A 1 130 ? -22.861 -6.569 30.184 1.00 96.75 130 ARG A CA 1
ATOM 1053 C C . ARG A 1 130 ? -22.955 -7.400 31.464 1.00 96.75 130 ARG A C 1
ATOM 1055 O O . ARG A 1 130 ? -24.067 -7.710 31.875 1.00 96.75 130 ARG A O 1
ATOM 1062 N N . ALA A 1 131 ? -21.838 -7.658 32.142 1.00 96.56 131 ALA A N 1
ATOM 1063 C CA . ALA A 1 131 ? -21.798 -8.372 33.417 1.00 96.56 131 ALA A CA 1
ATOM 1064 C C . ALA A 1 131 ? -22.612 -7.653 34.506 1.00 96.56 131 ALA A C 1
ATOM 1066 O O . ALA A 1 131 ? -23.400 -8.286 35.207 1.00 96.56 131 ALA A O 1
ATOM 1067 N N . LYS A 1 132 ? -22.506 -6.317 34.608 1.00 96.12 132 LYS A N 1
ATOM 1068 C CA . LYS A 1 132 ? -23.342 -5.523 35.530 1.00 96.12 132 LYS A CA 1
ATOM 1069 C C . LYS A 1 132 ? -24.840 -5.674 35.230 1.00 96.12 132 LYS A C 1
ATOM 1071 O O . LYS A 1 132 ? -25.626 -5.842 36.161 1.00 96.12 132 LYS A O 1
ATOM 1076 N N . ARG A 1 133 ? -25.244 -5.642 33.954 1.00 95.31 133 ARG A N 1
ATOM 1077 C CA . ARG A 1 133 ? -26.648 -5.850 33.549 1.00 95.31 133 ARG A CA 1
ATOM 1078 C C . ARG A 1 133 ? -27.134 -7.268 33.842 1.00 95.31 133 ARG A C 1
ATOM 1080 O O . ARG A 1 133 ? -28.224 -7.407 34.380 1.00 95.31 133 ARG A O 1
ATOM 1087 N N . GLN A 1 134 ? -26.325 -8.290 33.561 1.00 95.62 134 GLN A N 1
ATOM 1088 C CA . GLN A 1 134 ? -26.681 -9.684 33.851 1.00 95.62 134 GLN A CA 1
ATOM 1089 C C . GLN A 1 134 ? -26.860 -9.920 35.353 1.00 95.62 134 GLN A C 1
ATOM 1091 O O . GLN A 1 134 ? -27.879 -10.470 35.754 1.00 95.62 134 GLN A O 1
ATOM 1096 N N . LYS A 1 135 ? -25.963 -9.389 36.197 1.00 95.62 135 LYS A N 1
ATOM 1097 C CA . LYS A 1 135 ? -26.126 -9.441 37.661 1.00 95.62 135 LYS A CA 1
ATOM 1098 C C . LYS A 1 135 ? -27.414 -8.754 38.132 1.00 95.62 135 LYS A C 1
ATOM 1100 O O . LYS A 1 135 ? -28.091 -9.267 39.013 1.00 95.62 135 LYS A O 1
ATOM 1105 N N . ARG A 1 136 ? -27.776 -7.597 37.558 1.00 94.31 136 ARG A N 1
ATOM 1106 C CA . ARG A 1 136 ? -29.049 -6.913 37.874 1.00 94.31 136 ARG A CA 1
ATOM 1107 C C . ARG A 1 136 ? -30.267 -7.720 37.413 1.00 94.31 136 ARG A C 1
ATOM 1109 O O . ARG A 1 136 ? -31.242 -7.787 38.151 1.00 94.31 136 ARG A O 1
ATOM 1116 N N . LYS A 1 137 ? -30.201 -8.341 36.230 1.00 95.88 137 LYS A N 1
ATOM 1117 C CA . LYS A 1 137 ? -31.265 -9.199 35.690 1.00 95.88 137 LYS A CA 1
ATOM 1118 C C . LYS A 1 137 ? -31.475 -10.441 36.558 1.00 95.88 137 LYS A C 1
ATOM 1120 O O . LYS A 1 137 ? -32.614 -10.724 36.900 1.00 95.88 137 LYS A O 1
ATOM 1125 N N . GLN A 1 138 ? -30.392 -11.110 36.963 1.00 94.31 138 GLN A N 1
ATOM 1126 C CA . GLN A 1 138 ? -30.429 -12.242 37.896 1.00 94.31 138 GLN A CA 1
ATOM 1127 C C . GLN A 1 138 ? -31.068 -11.828 39.224 1.00 94.31 138 GLN A C 1
ATOM 1129 O O . GLN A 1 138 ? -32.100 -12.372 39.580 1.00 94.31 138 GLN A O 1
ATOM 1134 N N . LYS A 1 139 ? -30.586 -10.751 39.864 1.00 94.06 139 LYS A N 1
ATOM 1135 C CA . LYS A 1 139 ? -31.190 -10.239 41.109 1.00 94.06 139 LYS A CA 1
ATOM 1136 C C . LYS A 1 139 ? -32.680 -9.895 40.983 1.00 94.06 139 LYS A C 1
ATOM 1138 O O . LYS A 1 139 ? -33.420 -10.085 41.941 1.00 94.06 139 LYS A O 1
ATOM 1143 N N . LYS A 1 140 ? -33.124 -9.345 39.845 1.00 93.94 140 LYS A N 1
ATOM 1144 C CA . LYS A 1 140 ? -34.548 -9.049 39.599 1.00 93.94 140 LYS A CA 1
ATOM 1145 C C . LYS A 1 140 ? -35.361 -10.337 39.478 1.00 93.94 140 LYS A C 1
ATOM 1147 O O . LYS A 1 140 ? -36.381 -10.457 40.137 1.00 93.94 140 LYS A O 1
ATOM 1152 N N . HIS A 1 141 ? -34.869 -11.295 38.701 1.00 92.69 141 HIS A N 1
ATOM 1153 C CA . HIS A 1 141 ? -35.497 -12.599 38.533 1.00 92.69 141 HIS A CA 1
ATOM 1154 C C . HIS A 1 141 ? -35.553 -13.396 39.847 1.00 92.69 141 HIS A C 1
ATOM 1156 O O . HIS A 1 141 ? -36.573 -14.005 40.144 1.00 92.69 141 HIS A O 1
ATOM 1162 N N . ASP A 1 142 ? -34.506 -13.341 40.674 1.00 91.69 142 ASP A N 1
ATOM 1163 C CA . ASP A 1 142 ? -34.482 -13.999 41.986 1.00 91.69 142 ASP A CA 1
ATOM 1164 C C . ASP A 1 142 ? -35.497 -13.363 42.952 1.00 91.69 142 ASP A C 1
ATOM 1166 O O . ASP A 1 142 ? -36.176 -14.071 43.691 1.00 91.69 142 ASP A O 1
ATOM 1170 N N . ARG A 1 143 ? -35.661 -12.030 42.910 1.00 90.69 143 ARG A N 1
ATOM 1171 C CA . ARG A 1 143 ? -36.708 -11.319 43.668 1.00 90.69 143 ARG A CA 1
ATOM 1172 C C . ARG A 1 143 ? -38.113 -11.666 43.183 1.00 90.69 143 ARG A C 1
ATOM 1174 O O . ARG A 1 143 ? -38.972 -11.930 44.011 1.00 90.69 143 ARG A O 1
ATOM 1181 N N . GLU A 1 144 ? -38.337 -11.685 41.871 1.00 90.81 144 GLU A N 1
ATOM 1182 C CA . GLU A 1 144 ? -39.623 -12.080 41.277 1.00 90.81 144 GLU A CA 1
ATOM 1183 C C . GLU A 1 144 ? -39.978 -13.531 41.632 1.00 90.81 144 GLU A C 1
ATOM 1185 O O . GLU A 1 144 ? -41.124 -13.813 41.966 1.00 90.81 144 GLU A O 1
ATOM 1190 N N . LYS A 1 145 ? -39.000 -14.446 41.626 1.00 88.94 145 LYS A N 1
ATOM 1191 C CA . LYS A 1 145 ? -39.188 -15.826 42.094 1.00 88.94 145 LYS A CA 1
ATOM 1192 C C . LYS A 1 145 ? -39.560 -15.890 43.571 1.00 88.94 145 LYS A C 1
ATOM 1194 O O . LYS A 1 145 ? -40.516 -16.580 43.895 1.00 88.94 145 LYS A O 1
ATOM 1199 N N . LYS A 1 146 ? -38.851 -15.159 44.440 1.00 85.31 146 LYS A N 1
ATOM 1200 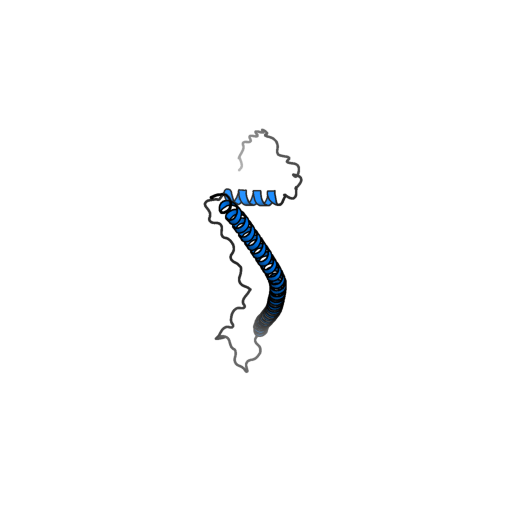C CA . LYS A 1 146 ? -39.143 -15.134 45.882 1.00 85.31 146 LYS A CA 1
ATOM 1201 C C . LYS A 1 146 ? -40.544 -14.582 46.170 1.00 85.31 146 LYS A C 1
ATOM 1203 O O . LYS A 1 146 ? -41.264 -15.156 46.973 1.00 85.31 146 LYS A O 1
ATOM 1208 N N . GLN A 1 147 ? -40.950 -13.525 45.464 1.00 81.88 147 GLN A N 1
ATOM 1209 C CA . GLN A 1 147 ? -42.302 -12.968 45.576 1.00 81.88 147 GLN A CA 1
ATOM 1210 C C . GLN A 1 147 ? -43.377 -13.950 45.105 1.00 81.88 147 GLN A C 1
ATOM 1212 O O . GLN A 1 147 ? -44.399 -14.066 45.765 1.00 81.88 147 GLN A O 1
ATOM 1217 N N . LYS A 1 148 ? -43.143 -14.690 44.011 1.00 79.69 148 LYS A N 1
ATOM 1218 C CA . LYS A 1 148 ? -44.073 -15.735 43.555 1.00 79.69 148 LYS A CA 1
ATOM 1219 C C . LYS A 1 148 ? -44.194 -16.892 44.546 1.00 79.69 148 LYS A C 1
ATOM 1221 O O . LYS A 1 148 ? -45.298 -17.339 44.811 1.00 79.69 148 LYS A O 1
ATOM 1226 N N . THR A 1 149 ? -43.080 -17.351 45.120 1.00 75.31 149 THR A N 1
ATOM 1227 C CA . THR A 1 149 ? -43.119 -18.418 46.132 1.00 75.31 149 THR A CA 1
ATOM 1228 C C . THR A 1 149 ? -43.800 -17.969 47.423 1.00 75.31 149 THR A C 1
ATOM 1230 O O . THR A 1 149 ? -44.485 -18.767 48.044 1.00 75.31 149 THR A O 1
ATOM 1233 N N . GLU A 1 150 ? -43.637 -16.703 47.824 1.00 70.44 150 GLU A N 1
ATOM 1234 C CA . GLU A 1 150 ? -44.335 -16.137 48.987 1.00 70.44 150 GLU A CA 1
ATOM 1235 C C . GLU A 1 150 ? -45.839 -15.962 48.709 1.00 70.44 150 GLU A C 1
ATOM 1237 O O . GLU A 1 150 ? -46.645 -16.252 49.585 1.00 70.44 150 GLU A O 1
ATOM 1242 N N . SER A 1 151 ? -46.238 -15.567 47.492 1.00 64.81 151 SER A N 1
ATOM 1243 C CA . SER A 1 151 ? -47.658 -15.469 47.122 1.00 64.81 151 SER A CA 1
ATOM 1244 C C . SER A 1 151 ? -48.346 -16.826 46.945 1.00 64.81 151 SER A C 1
ATOM 1246 O O . SER A 1 151 ? -49.520 -16.935 47.271 1.00 64.81 151 SER A O 1
ATOM 1248 N N . ASP A 1 152 ? -47.641 -17.853 46.451 1.00 61.19 152 ASP A N 1
ATOM 1249 C CA . ASP A 1 152 ? -48.178 -19.223 46.383 1.00 61.19 152 ASP A CA 1
ATOM 1250 C C . ASP A 1 152 ? -48.299 -19.849 47.786 1.00 61.19 152 ASP A C 1
ATOM 1252 O O . ASP A 1 152 ? -49.266 -20.555 48.052 1.00 61.19 152 ASP A O 1
ATOM 1256 N N . ALA A 1 153 ? -47.370 -19.551 48.706 1.00 59.94 153 ALA A N 1
ATOM 1257 C CA . ALA A 1 153 ? -47.440 -20.027 50.091 1.00 59.94 153 ALA A CA 1
ATOM 1258 C C . ALA A 1 153 ? -48.573 -19.359 50.902 1.00 59.94 153 ALA A C 1
ATOM 1260 O O . ALA A 1 153 ? -49.254 -20.041 51.663 1.00 59.94 153 ALA A O 1
ATOM 1261 N N . ASP A 1 154 ? -48.812 -18.053 50.712 1.00 55.53 154 ASP A N 1
ATOM 1262 C CA . ASP A 1 154 ? -49.945 -17.326 51.324 1.00 55.53 154 ASP A CA 1
ATOM 1263 C C . ASP A 1 154 ? -51.308 -17.751 50.740 1.00 55.53 154 ASP A C 1
ATOM 1265 O O . ASP A 1 154 ? -52.331 -17.648 51.416 1.00 55.53 154 ASP A O 1
ATOM 1269 N N . ALA A 1 155 ? -51.336 -18.253 49.499 1.00 56.81 155 ALA A N 1
ATOM 1270 C CA . ALA A 1 155 ? -52.535 -18.834 48.898 1.00 56.81 155 ALA A CA 1
ATOM 1271 C C . ALA A 1 155 ? -52.830 -20.244 49.441 1.00 56.81 155 ALA A C 1
ATOM 1273 O O . ALA A 1 155 ? -53.983 -20.538 49.735 1.00 56.81 155 ALA A O 1
ATOM 1274 N N . SER A 1 156 ? -51.811 -21.089 49.650 1.00 55.22 156 SER A N 1
ATOM 1275 C CA . SER A 1 156 ? -52.001 -22.439 50.207 1.00 55.22 156 SER A CA 1
ATOM 1276 C C . SER A 1 156 ? -52.353 -22.465 51.701 1.00 55.22 156 SER A C 1
ATOM 1278 O O . SER A 1 156 ? -53.032 -23.384 52.139 1.00 55.22 156 SER A O 1
ATOM 1280 N N . ASP A 1 157 ? -51.927 -21.465 52.483 1.00 53.69 157 ASP A N 1
ATOM 1281 C CA . ASP A 1 157 ? -52.249 -21.368 53.923 1.00 53.69 157 ASP A CA 1
ATOM 1282 C C . ASP A 1 157 ? -53.703 -20.911 54.175 1.00 53.69 157 ASP A C 1
ATOM 1284 O O . ASP A 1 157 ? -54.271 -21.151 55.237 1.00 53.69 157 ASP A O 1
ATOM 1288 N N . LYS A 1 158 ? -54.347 -20.286 53.177 1.00 53.47 158 LYS A N 1
ATOM 1289 C CA . LYS A 1 158 ? -55.752 -19.852 53.260 1.00 53.47 158 LYS A CA 1
ATOM 1290 C C . LYS A 1 158 ? -56.766 -20.947 52.924 1.00 53.47 158 LYS A C 1
ATOM 1292 O O . LYS A 1 158 ? -57.889 -20.854 53.408 1.00 53.47 158 LYS A O 1
ATOM 1297 N N . ASP A 1 159 ? -56.388 -21.973 52.160 1.00 50.34 159 ASP A N 1
ATOM 1298 C CA . ASP A 1 159 ? -57.284 -23.091 51.816 1.00 50.34 159 ASP A CA 1
ATOM 1299 C C . ASP A 1 159 ? -57.326 -24.194 52.903 1.00 50.34 159 ASP A C 1
ATOM 1301 O O . ASP A 1 159 ? -58.306 -24.933 52.990 1.00 50.34 159 ASP A O 1
ATOM 1305 N N . GLU A 1 160 ? -56.325 -24.290 53.791 1.00 51.56 160 GLU A N 1
ATOM 1306 C CA . GLU A 1 160 ? -56.301 -25.292 54.881 1.00 51.56 160 GLU A CA 1
ATOM 1307 C C . GLU A 1 160 ? -57.068 -24.862 56.152 1.00 51.56 160 GLU A C 1
ATOM 1309 O O . GLU A 1 160 ? -57.413 -25.707 56.975 1.00 51.56 160 GLU A O 1
ATOM 1314 N N . HIS A 1 161 ? -57.404 -23.577 56.324 1.00 53.53 161 HIS A N 1
ATOM 1315 C CA . HIS A 1 161 ? -58.157 -23.102 57.500 1.00 53.53 161 HIS A CA 1
ATOM 1316 C C . HIS A 1 161 ? -59.697 -23.154 57.315 1.00 53.53 161 HIS A C 1
ATOM 1318 O O . HIS A 1 161 ? -60.434 -22.924 58.275 1.00 53.53 161 HIS A O 1
ATOM 1324 N N . ASP A 1 162 ? -60.216 -23.471 56.121 1.00 53.78 162 ASP A N 1
ATOM 1325 C CA . ASP A 1 162 ? -61.670 -23.486 55.834 1.00 53.78 162 ASP A CA 1
ATOM 1326 C C . ASP A 1 162 ? -62.269 -24.902 55.671 1.00 53.78 162 ASP A C 1
ATOM 1328 O O . ASP A 1 162 ? -63.434 -25.063 55.318 1.00 53.78 162 ASP A O 1
ATOM 1332 N N . THR A 1 163 ? -61.496 -25.958 55.956 1.00 51.59 163 THR A N 1
ATOM 1333 C CA . THR A 1 163 ? -61.976 -27.355 55.937 1.00 51.59 163 THR A CA 1
ATOM 1334 C C . THR A 1 163 ? -61.827 -28.015 57.311 1.00 51.59 163 THR A C 1
ATOM 1336 O O . THR A 1 163 ? -60.984 -28.879 57.533 1.00 51.59 163 THR A O 1
ATOM 1339 N N . SER A 1 164 ? -62.655 -27.567 58.263 1.00 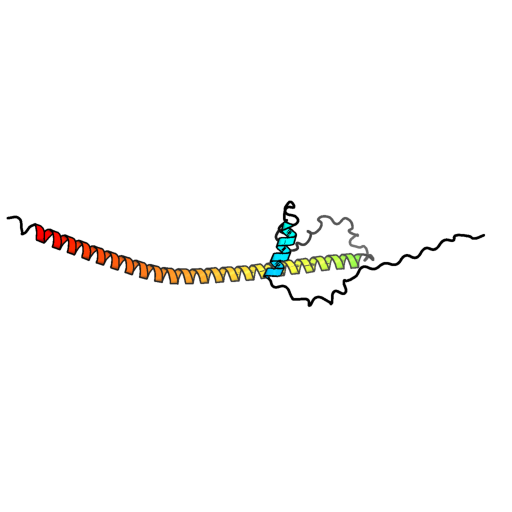43.81 164 SER A N 1
ATOM 1340 C CA . SER A 1 164 ? -62.975 -28.317 59.495 1.00 43.81 164 SER A CA 1
ATOM 1341 C C . SER A 1 164 ? -6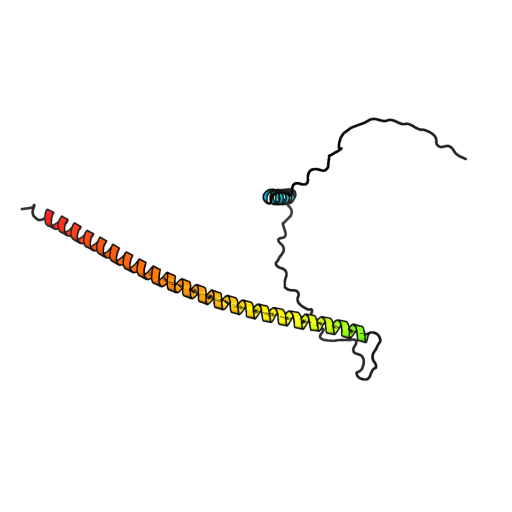4.072 -29.352 59.259 1.00 43.81 164 SER A C 1
ATOM 1343 O O . SER A 1 164 ? -64.956 -29.088 58.413 1.00 43.81 164 SER A O 1
#

pLDDT: mean 82.52, std 18.25, range [37.22, 98.06]

Foldseek 3Di:
DDDDDDDDDDDDDDDDDPPDPPPPDPDDPVRVVVVVVVVCVVPVVDDDDDDDDDDDDDQDDDDPDDPPDDDPPDDDDPCVVVVVVVVVVSVVVVVVVVVVVVVVVVVVVVVVVVVVVVVVVVCVVVVVVVVVVVVVVVVVVVVVVVVVVVVVVVVVVVVVVPDD

Sequence (164 aa):
MSSVKTKSDTESVSDSDNKKPKHRHNPSPAEIQRKQLERLLQRGDKPIVIPEIQDKPKLKAPKDIVRNVQGSSAGAGSGEFHVYRAHRRREYTRLKIMEEDSKKEDERRGFETRMLELKKLEEEKTAKKRAKRQKRKQKKHDREKKQKTESDADASDKDEHDTS

Organism: NCBI:txid144539

InterPro domains:
  IPR009548 PRKR-interacting protein 1 [PF06658] (45-161)
  IPR009548 PRKR-interacting protein 1 [PTHR13507] (2-159)

Secondary structure (DSSP, 8-state):
----------------------------HHHHHHHHHHHHHTTTTSPP-PPPPPPP-PPPPPPS--S----TTS---TTHHHHHHHHHHHHHHHHHHHHHHHHHHHHHHHHHHHHHHHHHHHHHHHHHHHHHHHHHHHHHHHHHHHHHHHHHHHHHHHHSSS--